Protein AF-A0A1A0Q0K8-F1 (afdb_monomer_lite)

pLDDT: mean 92.18, std 8.99, range [44.06, 98.38]

Secondary structure (DSSP, 8-state):
-PPEEE-HHHHHHHHHHHHHHHHHHTEETTEE--TTHHHHHHTS-TTSEEE--BPPEE-TT-SEEETTEEE-EEEEESS----TT-GGGSSSB-HHHHHIIIIIIIIISEESS-BTTBEEPPHHHHHHHHHHHHHTT--S-S-SGGGEE--SSS--EEGGGSEEEEES-SSEEE-TT----

Foldseek 3Di:
DAFKAFDLVVLVVVVVVLQVVCCVAQAPPLDGRHPCVVVVVVPFPPQKDKAAFLFKEAASRQFMDRHPRTDGAEAEAQDLQDDPVDCQSRHNQDNVNNNCVQPVQQQVQAFCPDDVRHHHHDPVSNVVQQVLLVVLVLHDDRDSVSQWHQGPDDHIDGSSNHHMYHYPDRMDMGHPPDSRD

Sequence (181 aa):
MPPICVDLEQTQRRIALLRQYERRYLLREGEFICEHYSACAASVPAYHDFREGTMSHVGHGFDLRLGDKPLRVVVVGQESGYDKNRSEFRRRVTVEARYRQIYELSGLKSRYSATPGYETRNRHMKGTTSALRLIFGKGLGPDYGGEWVSPANGEPFHIFDGFALVNRLLCYAGLPEGSNG

Structure (mmCIF, N/CA/C/O backbone):
data_AF-A0A1A0Q0K8-F1
#
_entry.id   AF-A0A1A0Q0K8-F1
#
loop_
_atom_site.group_PDB
_atom_site.id
_atom_site.type_symbol
_atom_site.label_atom_id
_atom_site.label_alt_id
_atom_site.label_comp_id
_atom_site.label_asym_id
_atom_site.label_entity_id
_atom_site.label_seq_id
_atom_site.pdbx_PDB_ins_code
_atom_site.Cartn_x
_atom_site.Cartn_y
_atom_site.Cartn_z
_atom_site.occupancy
_atom_site.B_iso_or_equiv
_atom_site.auth_seq_id
_atom_site.auth_comp_id
_atom_site.auth_asym_id
_atom_site.auth_atom_id
_atom_site.pdbx_PDB_model_num
ATOM 1 N N . MET A 1 1 ? -21.020 -0.246 15.641 1.00 79.38 1 MET A N 1
ATOM 2 C CA . MET A 1 1 ? -20.281 -1.041 14.635 1.00 79.38 1 MET A CA 1
ATOM 3 C C . MET A 1 1 ? -19.787 -2.312 15.317 1.00 79.38 1 MET A C 1
ATOM 5 O O . MET A 1 1 ? -19.436 -2.201 16.488 1.00 79.38 1 MET A O 1
ATOM 9 N N . PRO A 1 2 ? -19.818 -3.492 14.670 1.00 88.56 2 PRO A N 1
ATOM 10 C CA . PRO A 1 2 ? -19.255 -4.713 15.255 1.00 88.56 2 PRO A CA 1
ATOM 11 C C . PRO A 1 2 ? -17.770 -4.532 15.624 1.00 88.56 2 PRO A C 1
ATOM 13 O O . PRO A 1 2 ? -17.109 -3.686 15.015 1.00 88.56 2 PRO A O 1
ATOM 16 N N . PRO A 1 3 ? -17.234 -5.296 16.593 1.00 93.81 3 PRO A N 1
ATOM 17 C CA . PRO A 1 3 ? -15.824 -5.207 16.962 1.00 93.81 3 PRO A CA 1
ATOM 18 C C . PRO A 1 3 ? -14.925 -5.603 15.786 1.00 93.81 3 PRO A C 1
ATOM 20 O O . PRO A 1 3 ? -15.230 -6.551 15.056 1.00 93.81 3 PRO A O 1
ATOM 23 N N . ILE A 1 4 ? -13.819 -4.877 15.616 1.00 97.00 4 ILE A N 1
ATOM 24 C CA . ILE A 1 4 ? -12.759 -5.232 14.668 1.00 97.00 4 ILE A CA 1
ATOM 25 C C . ILE A 1 4 ? -11.742 -6.099 15.400 1.00 97.00 4 ILE A C 1
ATOM 27 O O . ILE A 1 4 ? -11.269 -5.699 16.459 1.00 97.00 4 ILE A O 1
ATOM 31 N N . CYS A 1 5 ? -11.371 -7.237 14.825 1.00 97.75 5 CYS A N 1
ATOM 32 C CA . CYS A 1 5 ? -10.248 -8.046 15.290 1.00 97.75 5 CYS A CA 1
ATOM 33 C C . CYS A 1 5 ? -9.157 -8.131 14.218 1.00 97.75 5 CYS A C 1
ATOM 35 O O . CYS A 1 5 ? -9.466 -8.068 13.027 1.00 97.75 5 CYS A O 1
ATOM 37 N N . VAL A 1 6 ? -7.906 -8.314 14.636 1.00 97.75 6 VAL A N 1
ATOM 38 C CA . VAL A 1 6 ? -6.742 -8.505 13.757 1.00 97.75 6 VAL A CA 1
ATOM 39 C C . VAL A 1 6 ? -6.262 -9.952 13.840 1.00 97.75 6 VAL A C 1
ATOM 41 O O . VAL A 1 6 ? -6.097 -10.490 14.936 1.00 97.75 6 VAL A O 1
ATOM 44 N N . ASP A 1 7 ? -6.021 -10.576 12.690 1.00 97.69 7 ASP A N 1
ATOM 45 C CA . ASP A 1 7 ? -5.381 -11.885 12.567 1.00 97.69 7 ASP A CA 1
ATOM 46 C C . ASP A 1 7 ? -3.929 -11.700 12.100 1.00 97.69 7 ASP A C 1
ATOM 48 O O . ASP A 1 7 ? -3.610 -11.625 10.905 1.00 97.69 7 ASP A O 1
ATOM 52 N N . LEU A 1 8 ? -3.035 -11.551 13.080 1.00 97.25 8 LEU A N 1
ATOM 53 C CA . LEU A 1 8 ? -1.620 -11.281 12.829 1.00 97.25 8 LEU A CA 1
ATOM 54 C C . LEU A 1 8 ? -0.907 -12.483 12.204 1.00 97.25 8 LEU A C 1
ATOM 56 O O . LEU A 1 8 ? -0.070 -12.296 11.323 1.00 97.25 8 LEU A O 1
ATOM 60 N N . GLU A 1 9 ? -1.251 -13.704 12.612 1.00 97.81 9 GLU A N 1
ATOM 61 C CA . GLU A 1 9 ? -0.640 -14.919 12.067 1.00 97.81 9 GLU A CA 1
ATOM 62 C C . GLU A 1 9 ? -0.989 -15.072 10.581 1.00 97.81 9 GLU A C 1
ATOM 64 O O . GLU A 1 9 ? -0.110 -15.272 9.732 1.00 97.81 9 GLU A O 1
ATOM 69 N N . GLN A 1 10 ? -2.265 -14.883 10.235 1.00 98.00 10 GLN A N 1
ATOM 70 C CA . GLN A 1 10 ? -2.711 -14.946 8.850 1.00 98.00 10 GLN A CA 1
ATOM 71 C C . GLN A 1 10 ? -2.106 -13.820 8.000 1.00 98.00 10 GLN A C 1
ATOM 73 O O . GLN A 1 10 ? -1.709 -14.077 6.853 1.00 98.00 10 GLN A O 1
ATOM 78 N N . THR A 1 11 ? -1.962 -12.616 8.568 1.00 98.00 11 THR A N 1
ATOM 79 C CA . THR A 1 11 ? -1.297 -11.486 7.899 1.00 98.00 11 THR A CA 1
ATOM 80 C C . THR A 1 11 ? 0.173 -11.799 7.612 1.00 98.00 11 THR A C 1
ATOM 82 O O . THR A 1 11 ? 0.626 -11.678 6.470 1.00 98.00 11 THR A O 1
ATOM 85 N N . GLN A 1 12 ? 0.919 -12.277 8.612 1.00 98.12 12 GLN A N 1
ATOM 86 C CA . GLN A 1 12 ? 2.330 -12.647 8.465 1.00 98.12 12 GLN A CA 1
ATOM 87 C C . GLN A 1 12 ? 2.522 -13.733 7.407 1.00 98.12 12 GLN A C 1
ATOM 89 O O . GLN A 1 12 ? 3.393 -13.611 6.540 1.00 98.12 12 GLN A O 1
ATOM 94 N N . ARG A 1 13 ? 1.667 -14.762 7.414 1.00 98.25 13 ARG A N 1
ATOM 95 C CA . ARG A 1 13 ? 1.688 -15.822 6.400 1.00 98.25 13 ARG A CA 1
ATOM 96 C C . ARG A 1 13 ? 1.477 -15.260 4.995 1.00 98.25 13 ARG A C 1
ATOM 98 O O . ARG A 1 13 ? 2.177 -15.655 4.064 1.00 98.25 13 ARG A O 1
ATOM 105 N N . ARG A 1 14 ? 0.530 -14.335 4.822 1.00 96.81 14 ARG A N 1
ATOM 106 C CA . ARG A 1 14 ? 0.242 -13.720 3.519 1.00 96.81 14 ARG A CA 1
ATOM 107 C C . ARG A 1 14 ? 1.409 -12.881 3.012 1.00 96.81 14 ARG A C 1
ATOM 109 O O . ARG A 1 14 ? 1.782 -13.011 1.848 1.00 96.81 14 ARG A O 1
ATOM 116 N N . ILE A 1 15 ? 2.004 -12.070 3.883 1.00 97.88 15 ILE A N 1
ATOM 117 C CA . ILE A 1 15 ? 3.183 -11.265 3.550 1.00 97.88 15 ILE A CA 1
ATOM 118 C C . ILE A 1 15 ? 4.360 -12.173 3.177 1.00 97.88 15 ILE A C 1
ATOM 120 O O . ILE A 1 15 ? 5.033 -11.925 2.179 1.00 97.88 15 ILE A O 1
ATOM 124 N N . ALA A 1 16 ? 4.579 -13.267 3.912 1.00 97.75 16 ALA A N 1
ATOM 125 C CA . ALA A 1 16 ? 5.629 -14.234 3.597 1.00 97.75 16 ALA A CA 1
ATOM 126 C C . ALA A 1 16 ? 5.441 -14.876 2.210 1.00 97.75 16 ALA A C 1
ATOM 128 O O . ALA A 1 16 ? 6.403 -14.975 1.445 1.00 97.75 16 ALA A O 1
ATOM 129 N N . LEU A 1 17 ? 4.207 -15.253 1.854 1.00 97.62 17 LEU A N 1
ATOM 130 C CA . LEU A 1 17 ? 3.886 -15.782 0.524 1.00 97.62 17 LEU A CA 1
ATOM 131 C C . LEU A 1 17 ? 4.108 -14.739 -0.580 1.00 97.62 17 LEU A C 1
ATOM 133 O O . LEU A 1 17 ? 4.675 -15.067 -1.622 1.00 97.62 17 LEU A O 1
ATOM 137 N N . LEU A 1 18 ? 3.725 -13.479 -0.348 1.00 96.19 18 LEU A N 1
ATOM 138 C CA . LEU A 1 18 ? 3.953 -12.396 -1.309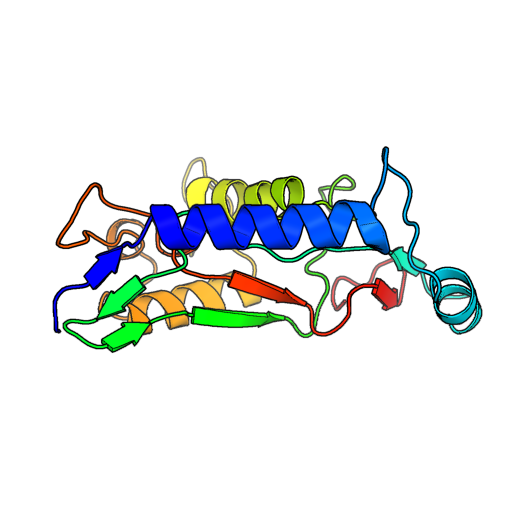 1.00 96.19 18 LEU A CA 1
ATOM 139 C C . LEU A 1 18 ? 5.452 -12.137 -1.528 1.00 96.19 18 LEU A C 1
ATOM 141 O O . LEU A 1 18 ? 5.892 -12.055 -2.671 1.00 96.19 18 LEU A O 1
ATOM 145 N N . ARG A 1 19 ? 6.252 -12.108 -0.456 1.00 96.00 19 ARG A N 1
ATOM 146 C CA . ARG A 1 19 ? 7.724 -12.004 -0.526 1.00 96.00 19 ARG A CA 1
ATOM 147 C C . ARG A 1 19 ? 8.360 -13.183 -1.254 1.00 96.00 19 ARG A C 1
ATOM 149 O O . ARG A 1 19 ? 9.375 -13.043 -1.932 1.00 96.00 19 ARG A O 1
ATOM 156 N N . GLN A 1 20 ? 7.814 -14.385 -1.082 1.00 96.69 20 GLN A N 1
ATOM 157 C CA . GLN A 1 20 ? 8.291 -15.558 -1.809 1.00 96.69 20 GLN A CA 1
ATOM 158 C C . GLN A 1 20 ? 8.006 -15.426 -3.308 1.00 96.69 20 GLN A C 1
ATOM 160 O O . GLN A 1 20 ? 8.887 -15.716 -4.116 1.00 96.69 20 GLN A O 1
ATOM 165 N N . TYR A 1 21 ? 6.807 -14.967 -3.671 1.00 96.19 21 TYR A N 1
ATOM 166 C CA . TYR A 1 21 ? 6.440 -14.698 -5.058 1.00 96.19 21 TYR A CA 1
ATOM 167 C C . TYR A 1 21 ? 7.338 -13.621 -5.679 1.00 96.19 21 TYR A C 1
ATOM 169 O O . TYR A 1 21 ? 7.929 -13.848 -6.734 1.00 96.19 21 TYR A O 1
ATOM 177 N N . GLU A 1 22 ? 7.511 -12.494 -4.987 1.00 95.69 22 GLU A N 1
ATOM 178 C CA . GLU A 1 22 ? 8.394 -11.403 -5.397 1.00 95.69 22 GLU A CA 1
ATOM 179 C C . GLU A 1 22 ? 9.814 -11.907 -5.677 1.00 95.69 22 GLU A C 1
ATOM 181 O O . GLU A 1 22 ? 10.315 -11.721 -6.783 1.00 95.69 22 GLU A O 1
ATOM 186 N N . ARG A 1 23 ? 10.431 -12.619 -4.724 1.00 95.81 23 ARG A N 1
ATOM 187 C CA . ARG A 1 23 ? 11.801 -13.144 -4.875 1.00 95.81 23 ARG A CA 1
ATOM 188 C C . ARG A 1 23 ? 11.961 -14.136 -6.014 1.00 95.81 23 ARG A C 1
ATOM 190 O O . ARG A 1 23 ? 13.045 -14.258 -6.582 1.00 95.81 23 ARG A O 1
ATOM 197 N N . ARG A 1 24 ? 10.908 -14.898 -6.305 1.00 96.75 24 ARG A N 1
ATOM 198 C CA . ARG A 1 24 ? 10.952 -15.945 -7.324 1.00 96.75 24 ARG A CA 1
ATOM 199 C C . ARG A 1 24 ? 10.755 -15.395 -8.733 1.00 96.75 24 ARG A C 1
ATOM 201 O O . ARG A 1 24 ? 11.367 -15.932 -9.650 1.00 96.75 24 ARG A O 1
ATOM 208 N N . TYR A 1 25 ? 9.916 -14.374 -8.896 1.00 96.81 25 TYR A N 1
ATOM 209 C CA . TYR A 1 25 ? 9.434 -13.969 -10.219 1.00 96.81 25 TYR A CA 1
ATOM 210 C C . TYR A 1 25 ? 9.650 -12.496 -10.558 1.00 96.81 25 TYR A C 1
ATOM 212 O O . TYR A 1 25 ? 9.589 -12.148 -11.733 1.00 96.81 25 TYR A O 1
ATOM 220 N N . LEU A 1 26 ? 9.871 -11.622 -9.573 1.00 95.75 26 LEU A N 1
ATOM 221 C CA . LEU A 1 26 ? 9.845 -10.175 -9.790 1.00 95.75 26 LEU A CA 1
ATOM 222 C C . LEU A 1 26 ? 11.152 -9.483 -9.419 1.00 95.75 26 LEU A C 1
ATOM 224 O O . LEU A 1 26 ? 11.736 -8.839 -10.281 1.00 95.75 26 LEU A O 1
ATOM 228 N N . LEU A 1 27 ? 11.612 -9.593 -8.173 1.00 94.44 27 LEU A N 1
ATOM 229 C CA . LEU A 1 27 ? 12.798 -8.897 -7.673 1.00 94.44 27 LEU A CA 1
ATOM 230 C C . LEU A 1 27 ? 13.714 -9.860 -6.927 1.00 94.44 27 LEU A C 1
ATOM 232 O O . LEU A 1 27 ? 13.344 -10.389 -5.881 1.00 94.44 27 LEU A O 1
ATOM 236 N N . ARG A 1 28 ? 14.935 -10.053 -7.426 1.00 93.25 28 ARG A N 1
ATOM 237 C CA . ARG A 1 28 ? 15.947 -10.895 -6.779 1.00 93.25 28 ARG A CA 1
ATOM 238 C C . ARG A 1 28 ? 17.271 -10.153 -6.750 1.00 93.25 28 ARG A C 1
ATOM 240 O O . ARG A 1 28 ? 17.735 -9.704 -7.787 1.00 93.25 28 ARG A O 1
ATOM 247 N N . GLU A 1 29 ? 17.845 -10.012 -5.556 1.00 89.62 29 GLU A N 1
ATOM 248 C CA . GLU A 1 29 ? 19.161 -9.375 -5.360 1.00 89.62 29 GLU A CA 1
ATOM 249 C C . GLU A 1 29 ? 19.248 -7.951 -5.952 1.00 89.62 29 GLU A C 1
ATOM 251 O O . GLU A 1 29 ? 20.289 -7.523 -6.432 1.00 89.62 29 GLU A O 1
ATOM 256 N N . GLY A 1 30 ? 18.140 -7.199 -5.912 1.00 87.50 30 GLY A N 1
ATOM 257 C CA . GLY A 1 30 ? 18.066 -5.833 -6.449 1.00 87.50 30 GLY A CA 1
ATOM 258 C C . GLY A 1 30 ? 17.793 -5.742 -7.956 1.00 87.50 30 GLY A C 1
ATOM 259 O O . GLY A 1 30 ? 17.628 -4.638 -8.479 1.00 87.50 30 GLY A O 1
ATOM 260 N N . GLU A 1 31 ? 17.677 -6.878 -8.644 1.00 93.88 31 GLU A N 1
ATOM 261 C CA . GLU A 1 31 ? 17.372 -6.946 -10.072 1.00 93.88 31 GLU A CA 1
ATOM 262 C C . GLU A 1 31 ? 15.913 -7.308 -10.335 1.00 93.88 31 GLU A C 1
ATOM 264 O O . GLU A 1 31 ? 15.323 -8.137 -9.639 1.00 93.88 31 GLU A O 1
ATOM 269 N N . PHE A 1 32 ? 15.334 -6.688 -11.367 1.00 96.31 32 PHE A N 1
ATOM 270 C CA . PHE A 1 32 ? 13.975 -6.979 -11.814 1.00 96.31 32 PHE A CA 1
ATOM 271 C C . PHE A 1 32 ? 13.987 -8.108 -12.846 1.00 96.31 32 PHE A C 1
ATOM 273 O O . PHE A 1 32 ? 14.429 -7.927 -13.976 1.00 96.31 32 PHE A O 1
ATOM 280 N N . ILE A 1 33 ? 13.501 -9.278 -12.438 1.00 97.19 33 ILE A N 1
ATOM 281 C CA . ILE A 1 33 ? 13.650 -10.557 -13.149 1.00 97.19 33 ILE A CA 1
ATOM 282 C C . ILE A 1 33 ? 12.354 -11.049 -13.810 1.00 97.19 33 ILE A C 1
ATOM 284 O O . ILE A 1 33 ? 12.246 -12.223 -14.158 1.00 97.19 33 ILE A O 1
ATOM 288 N N . CYS A 1 34 ? 11.359 -10.174 -13.969 1.00 97.38 34 CYS A N 1
ATOM 289 C CA . CYS A 1 34 ? 10.113 -10.521 -14.649 1.00 97.38 34 CYS A CA 1
ATOM 290 C C . CYS A 1 34 ? 10.395 -10.978 -16.088 1.00 97.38 34 CYS A C 1
ATOM 292 O O . CYS A 1 34 ? 10.999 -10.240 -16.867 1.00 97.38 34 CYS A O 1
ATOM 294 N N . GLU A 1 35 ? 9.899 -12.157 -16.468 1.00 97.38 35 GLU A N 1
ATOM 295 C CA . GLU A 1 35 ? 10.119 -12.744 -17.800 1.00 97.38 35 GLU A CA 1
ATOM 296 C C . GLU A 1 35 ? 9.577 -11.877 -18.950 1.00 97.38 35 GLU A C 1
ATOM 298 O O . GLU A 1 35 ? 10.069 -11.929 -20.074 1.00 97.38 35 GLU A O 1
ATOM 303 N N . HIS A 1 36 ? 8.595 -11.023 -18.658 1.00 96.06 36 HIS A N 1
ATOM 304 C CA . HIS A 1 36 ? 7.995 -10.106 -19.625 1.00 96.06 36 HIS A CA 1
ATOM 305 C C . HIS A 1 36 ? 8.645 -8.717 -19.640 1.00 96.06 36 HIS A C 1
ATOM 307 O O . HIS A 1 36 ? 8.187 -7.846 -20.380 1.00 96.06 36 HIS A O 1
ATOM 313 N N . TYR A 1 37 ? 9.702 -8.481 -18.850 1.00 95.94 37 TYR A N 1
ATOM 314 C CA . TYR A 1 37 ? 10.346 -7.168 -18.742 1.00 95.94 37 TYR A CA 1
ATOM 315 C C . TYR A 1 37 ? 10.739 -6.598 -20.107 1.00 95.94 37 TYR A C 1
ATOM 317 O O . TYR A 1 37 ? 10.353 -5.474 -20.424 1.00 95.94 37 TYR A O 1
ATOM 325 N N . SER A 1 38 ? 11.446 -7.375 -20.933 1.00 96.06 38 SER A N 1
ATOM 326 C CA . SER A 1 38 ? 11.935 -6.910 -22.236 1.00 96.06 38 SER A CA 1
ATOM 327 C C . SER A 1 38 ? 10.800 -6.535 -23.186 1.00 96.06 38 SER A C 1
ATOM 329 O O . SER A 1 38 ? 10.887 -5.513 -23.860 1.00 96.06 38 SER A O 1
ATOM 331 N N . ALA A 1 39 ? 9.717 -7.318 -23.207 1.00 96.56 39 ALA A N 1
ATOM 332 C CA . ALA A 1 39 ? 8.545 -7.024 -24.029 1.00 96.56 39 ALA A CA 1
ATOM 333 C C . ALA A 1 39 ? 7.838 -5.741 -23.561 1.00 96.56 39 ALA A C 1
ATOM 335 O O . ALA A 1 39 ? 7.518 -4.878 -24.376 1.00 96.56 39 ALA A O 1
ATOM 336 N N . CYS A 1 40 ? 7.657 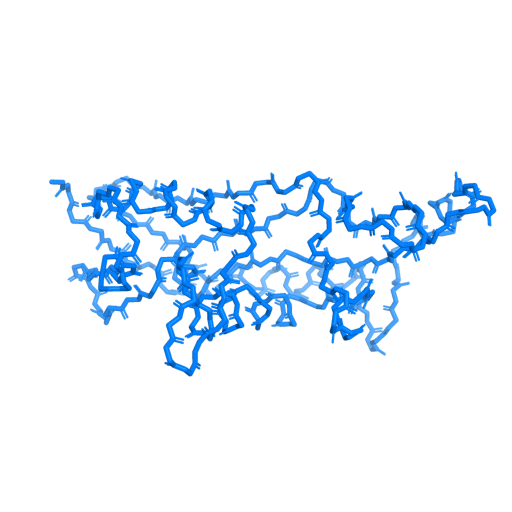-5.578 -22.246 1.00 95.25 40 CYS A N 1
ATOM 337 C CA . CYS A 1 40 ? 7.080 -4.365 -21.671 1.00 95.25 40 CYS A CA 1
ATOM 338 C C . CYS A 1 40 ? 7.939 -3.135 -21.974 1.00 95.25 40 CYS A C 1
ATOM 340 O O . CYS A 1 40 ? 7.408 -2.144 -22.464 1.00 95.25 40 CYS A O 1
ATOM 342 N N . ALA A 1 41 ? 9.251 -3.208 -21.741 1.00 94.62 41 ALA A N 1
ATOM 343 C CA . ALA A 1 41 ? 10.173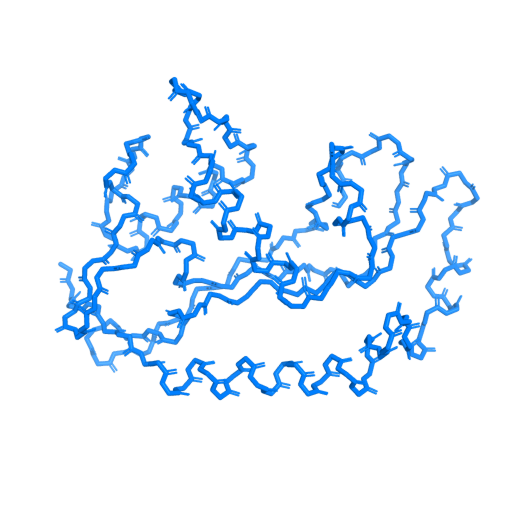 -2.103 -21.983 1.00 94.62 41 ALA A CA 1
ATOM 344 C C . ALA A 1 41 ? 10.212 -1.706 -23.469 1.00 94.62 41 ALA A C 1
ATOM 346 O O . ALA A 1 41 ? 10.159 -0.522 -23.783 1.00 94.62 41 ALA A O 1
ATOM 347 N N . ALA A 1 42 ? 10.223 -2.682 -24.384 1.00 95.88 42 ALA A N 1
ATOM 348 C CA . ALA A 1 42 ? 10.211 -2.425 -25.826 1.00 95.88 42 ALA A CA 1
ATOM 349 C C . ALA A 1 42 ? 8.894 -1.808 -26.331 1.00 95.88 42 ALA A C 1
ATOM 351 O O . ALA A 1 42 ? 8.884 -1.158 -27.372 1.00 95.88 42 ALA A O 1
ATOM 352 N N . SER A 1 43 ? 7.785 -1.994 -25.606 1.00 95.06 43 SER A N 1
ATOM 353 C CA . SER A 1 43 ? 6.492 -1.381 -25.947 1.00 95.06 43 SER A CA 1
ATOM 354 C C . SER A 1 43 ? 6.386 0.100 -25.560 1.00 95.06 43 SER A C 1
ATOM 356 O O . SER A 1 43 ? 5.419 0.766 -25.931 1.00 95.06 43 SER A O 1
ATOM 358 N N . VAL A 1 44 ? 7.360 0.624 -24.806 1.00 93.75 44 VAL A N 1
ATOM 359 C CA . VAL A 1 44 ? 7.347 2.004 -24.317 1.00 93.75 44 VAL A CA 1
ATOM 360 C C . VAL A 1 44 ? 7.842 2.959 -25.408 1.00 93.75 44 VAL A C 1
ATOM 362 O O . VAL A 1 44 ? 8.936 2.763 -25.938 1.00 93.75 44 VAL A O 1
ATOM 365 N N . PRO A 1 45 ? 7.086 4.024 -25.738 1.00 93.31 45 PRO A N 1
ATOM 366 C CA . PRO A 1 45 ? 7.554 5.052 -26.660 1.00 93.31 45 PRO A CA 1
ATOM 367 C C . PRO A 1 45 ? 8.849 5.713 -26.173 1.00 93.31 45 PRO A C 1
ATOM 369 O O . PRO A 1 45 ? 9.001 5.972 -24.984 1.00 93.31 45 PRO A O 1
ATOM 372 N N . ALA A 1 46 ? 9.745 6.081 -27.093 1.00 91.06 46 ALA A N 1
ATOM 373 C CA . ALA A 1 46 ? 11.068 6.632 -26.763 1.00 91.06 46 ALA A CA 1
ATOM 374 C C . ALA A 1 46 ? 11.049 7.925 -25.916 1.00 91.06 46 ALA A C 1
ATOM 376 O O . ALA A 1 46 ? 12.056 8.278 -25.311 1.00 91.06 46 ALA A O 1
ATOM 377 N N . TYR A 1 47 ? 9.921 8.639 -25.875 1.00 90.38 47 TYR A N 1
ATOM 378 C CA . TYR A 1 47 ? 9.730 9.862 -25.087 1.00 90.38 47 TYR A CA 1
ATOM 379 C C . TYR A 1 47 ? 9.096 9.613 -23.702 1.00 90.38 47 TYR A C 1
ATOM 381 O O . TYR A 1 47 ? 8.776 10.566 -22.990 1.00 90.38 47 TYR A O 1
ATOM 389 N N . HIS A 1 48 ? 8.877 8.352 -23.318 1.00 90.19 48 HIS A N 1
ATOM 390 C CA . HIS A 1 48 ? 8.397 7.953 -21.996 1.00 90.19 48 HIS A CA 1
ATOM 391 C C . HIS A 1 48 ? 9.519 7.326 -21.162 1.00 90.19 48 HIS A C 1
ATOM 393 O O . HIS A 1 48 ? 10.362 6.590 -21.668 1.00 90.19 48 HIS A O 1
ATOM 399 N N . ASP A 1 49 ? 9.457 7.550 -19.853 1.00 88.06 49 ASP A N 1
ATOM 400 C CA . ASP A 1 49 ? 10.215 6.789 -18.871 1.00 88.06 49 ASP A CA 1
ATOM 401 C C . ASP A 1 49 ? 9.494 5.480 -18.554 1.00 88.06 49 ASP A C 1
ATOM 403 O O . ASP A 1 49 ? 8.305 5.478 -18.220 1.00 88.06 49 ASP A O 1
ATOM 407 N N . PHE A 1 50 ? 10.241 4.377 -18.571 1.00 90.69 50 PHE A N 1
ATOM 408 C CA . PHE A 1 50 ? 9.791 3.100 -18.031 1.00 90.69 50 PHE A CA 1
ATOM 409 C C . PHE A 1 50 ? 10.253 2.945 -16.581 1.00 90.69 50 PHE A C 1
ATOM 411 O O . PHE A 1 50 ? 11.423 3.157 -16.256 1.00 90.69 50 PHE A O 1
ATOM 418 N N . ARG A 1 51 ? 9.320 2.592 -15.700 1.00 90.25 51 ARG A N 1
ATOM 419 C CA . ARG A 1 51 ? 9.539 2.397 -14.266 1.00 90.25 51 ARG A CA 1
ATOM 420 C C . ARG A 1 51 ? 9.101 0.988 -13.909 1.00 90.25 51 ARG A C 1
ATOM 422 O O . ARG A 1 51 ? 7.908 0.688 -13.871 1.00 90.25 51 ARG A O 1
ATOM 429 N N . GLU A 1 52 ? 10.065 0.107 -13.698 1.00 92.75 52 GLU A N 1
ATOM 430 C CA . GLU A 1 52 ? 9.809 -1.308 -13.484 1.00 92.75 52 GLU A CA 1
ATOM 431 C C . GLU A 1 52 ? 9.592 -1.666 -12.011 1.00 92.75 52 GLU A C 1
ATOM 433 O O . GLU A 1 52 ? 10.208 -1.089 -11.115 1.00 92.75 52 GLU A O 1
ATOM 438 N N . GLY A 1 53 ? 8.745 -2.667 -11.772 1.00 92.62 53 GLY A N 1
ATOM 439 C CA . GLY A 1 53 ? 8.685 -3.389 -10.505 1.00 92.62 53 GLY A CA 1
ATOM 440 C C . GLY A 1 53 ? 8.325 -2.534 -9.294 1.00 92.62 53 GLY A C 1
ATOM 441 O O . GLY A 1 53 ? 9.127 -2.422 -8.372 1.00 92.62 53 GLY A O 1
ATOM 442 N N . THR A 1 54 ? 7.119 -1.969 -9.253 1.00 91.50 54 THR A N 1
ATOM 443 C CA . THR A 1 54 ? 6.569 -1.379 -8.023 1.00 91.50 54 THR A CA 1
ATOM 444 C C . THR A 1 54 ? 5.654 -2.382 -7.325 1.00 91.50 54 THR A C 1
ATOM 446 O O . THR A 1 54 ? 4.508 -2.567 -7.740 1.00 91.50 54 THR A O 1
ATOM 449 N N . MET A 1 55 ? 6.154 -3.039 -6.272 1.00 92.94 55 MET A N 1
ATOM 450 C CA . MET A 1 55 ? 5.371 -4.014 -5.506 1.00 92.94 55 MET A CA 1
ATOM 451 C C . MET A 1 55 ? 4.222 -3.365 -4.723 1.00 92.94 55 MET A C 1
ATOM 453 O O . MET A 1 55 ? 4.095 -2.143 -4.623 1.00 92.94 55 MET A O 1
ATOM 457 N N . SER A 1 56 ? 3.358 -4.215 -4.169 1.00 93.31 56 SER A N 1
ATOM 458 C CA . SER A 1 56 ? 2.201 -3.801 -3.375 1.00 93.31 56 SER A CA 1
ATOM 459 C C . SER A 1 56 ? 2.580 -3.462 -1.933 1.00 93.31 56 SER A C 1
ATOM 461 O O . SER A 1 56 ? 3.491 -4.055 -1.362 1.00 93.31 56 SER A O 1
ATOM 463 N N . HIS A 1 57 ? 1.826 -2.545 -1.327 1.00 95.19 57 HIS A N 1
ATOM 464 C CA . HIS A 1 57 ? 1.774 -2.382 0.126 1.00 95.19 57 HIS A CA 1
ATOM 465 C C . HIS A 1 57 ? 0.813 -3.417 0.697 1.00 95.19 57 HIS A C 1
ATOM 467 O O . HIS A 1 57 ? -0.301 -3.558 0.188 1.00 95.19 57 HIS A O 1
ATOM 473 N N . VAL A 1 58 ? 1.209 -4.076 1.778 1.00 97.62 58 VAL A N 1
ATOM 474 C CA . VAL A 1 58 ? 0.317 -4.869 2.625 1.00 97.62 58 VAL A CA 1
ATOM 475 C C . VAL A 1 58 ? 0.632 -4.480 4.059 1.00 97.62 58 VAL A C 1
ATOM 477 O O . VAL A 1 58 ? 1.754 -4.689 4.515 1.00 97.62 58 VAL A O 1
ATOM 480 N N . GLY A 1 59 ? -0.336 -3.880 4.747 1.00 97.94 59 GLY A N 1
ATOM 481 C CA . GLY A 1 59 ? -0.174 -3.536 6.152 1.00 97.94 59 GLY A CA 1
ATOM 482 C C . GLY A 1 59 ? -0.021 -4.775 7.041 1.00 97.94 59 GLY A C 1
ATOM 483 O O . GLY A 1 59 ? -0.491 -5.867 6.712 1.00 97.94 59 GLY A O 1
ATOM 484 N N . HIS A 1 60 ? 0.651 -4.616 8.174 1.00 97.62 60 HIS A N 1
ATOM 485 C CA . HIS A 1 60 ? 0.914 -5.690 9.129 1.00 97.62 60 HIS A CA 1
ATOM 486 C C . HIS A 1 60 ? -0.328 -6.109 9.933 1.00 97.62 60 HIS A C 1
ATOM 488 O O . HIS A 1 60 ? -0.304 -7.162 10.569 1.00 97.62 60 HIS A O 1
ATOM 494 N N . GLY A 1 61 ? -1.426 -5.352 9.839 1.00 97.19 61 GLY A N 1
ATOM 495 C CA . GLY A 1 61 ? -2.758 -5.702 10.338 1.00 97.19 61 GLY A CA 1
ATOM 496 C C . GLY A 1 61 ? -3.784 -5.957 9.225 1.00 97.19 61 GLY A C 1
ATOM 497 O O . GLY A 1 61 ? -4.957 -5.643 9.400 1.00 97.19 61 GLY A O 1
ATOM 498 N N . PHE A 1 62 ? -3.366 -6.449 8.055 1.00 98.12 62 PHE A N 1
ATOM 499 C CA . PHE A 1 62 ? -4.219 -6.566 6.865 1.00 98.12 62 PHE A CA 1
ATOM 500 C C . PHE A 1 62 ? -5.376 -7.575 6.972 1.00 98.12 62 PHE A C 1
ATOM 502 O O . PHE A 1 62 ? -6.479 -7.294 6.492 1.00 98.12 62 PHE A O 1
ATOM 509 N N . ASP A 1 63 ? -5.140 -8.767 7.527 1.00 98.25 63 ASP A N 1
ATOM 510 C CA . ASP A 1 63 ? -6.192 -9.770 7.693 1.00 98.25 63 ASP A CA 1
ATOM 511 C C . ASP A 1 63 ? -7.020 -9.414 8.946 1.00 98.25 63 ASP A C 1
ATOM 513 O O . ASP A 1 63 ? -6.607 -9.642 10.083 1.00 98.25 63 ASP A O 1
ATOM 517 N N . LEU A 1 64 ? -8.195 -8.812 8.728 1.00 97.94 64 LEU A N 1
ATOM 518 C CA . LEU A 1 64 ? -9.100 -8.343 9.778 1.00 97.94 64 LEU A CA 1
ATOM 519 C C . LEU A 1 64 ? -10.374 -9.191 9.846 1.00 97.94 64 LEU A C 1
ATOM 521 O O . LEU A 1 64 ? -10.743 -9.912 8.914 1.00 97.94 64 LEU A O 1
ATOM 525 N N . ARG A 1 65 ? -11.114 -9.041 10.943 1.00 97.62 65 ARG A N 1
ATOM 526 C CA . ARG A 1 65 ? -12.494 -9.515 11.087 1.00 97.62 65 ARG A CA 1
ATOM 527 C C . ARG A 1 65 ? -13.386 -8.400 11.605 1.00 97.62 65 ARG A C 1
ATOM 529 O O . ARG A 1 65 ? -12.981 -7.658 12.490 1.00 97.62 65 ARG A O 1
ATOM 536 N N . LEU A 1 66 ? -14.606 -8.316 11.086 1.00 95.56 66 LEU A N 1
ATOM 537 C CA . LEU A 1 66 ? -15.670 -7.459 11.599 1.00 95.56 66 LEU A CA 1
ATOM 538 C C . LEU A 1 66 ? -16.751 -8.360 12.205 1.00 95.56 66 LEU A C 1
ATOM 540 O O . LEU A 1 66 ? -17.586 -8.912 11.487 1.00 95.56 66 LEU A O 1
ATOM 544 N N . GLY A 1 67 ? -16.688 -8.560 13.523 1.00 93.12 67 GLY A N 1
ATOM 545 C CA . GLY A 1 67 ? -17.420 -9.632 14.198 1.00 93.12 67 GLY A CA 1
ATOM 546 C C . GLY A 1 67 ? -16.965 -11.020 13.722 1.00 93.12 67 GLY A C 1
ATOM 547 O O . GLY A 1 67 ? -15.806 -11.417 13.875 1.00 93.12 67 GLY A O 1
ATOM 548 N N . ASP A 1 68 ? -17.881 -11.780 13.133 1.00 93.19 68 ASP A N 1
ATOM 549 C CA . ASP A 1 68 ? -17.635 -13.117 12.587 1.00 93.19 68 ASP A CA 1
ATOM 550 C C . ASP A 1 68 ? -17.142 -13.114 11.130 1.00 93.19 68 ASP A C 1
ATOM 552 O O . ASP A 1 68 ? -16.621 -14.124 10.657 1.00 93.19 68 ASP A O 1
ATOM 556 N N . LYS A 1 69 ? -17.241 -11.981 10.426 1.00 96.12 69 LYS A N 1
ATOM 557 C CA . LYS A 1 69 ? -16.928 -11.893 8.993 1.00 96.12 69 LYS A CA 1
ATOM 558 C C . LYS A 1 69 ? -15.478 -11.478 8.748 1.00 96.12 69 LYS A C 1
ATOM 560 O O . LYS A 1 69 ? -15.036 -10.490 9.336 1.00 96.12 69 LYS A O 1
ATOM 565 N N . PRO A 1 70 ? -14.741 -12.146 7.843 1.00 97.31 70 PRO A N 1
ATOM 566 C CA . PRO A 1 70 ? -13.430 -11.670 7.422 1.00 97.31 70 PRO A CA 1
ATOM 567 C C . PRO A 1 70 ? -13.560 -10.347 6.658 1.00 97.31 70 PRO A C 1
ATOM 569 O O . PRO A 1 70 ? -14.419 -10.198 5.787 1.00 97.31 70 PRO A O 1
ATOM 572 N N . LEU A 1 71 ? -12.670 -9.404 6.953 1.00 97.56 71 LEU A N 1
ATOM 573 C CA . LEU A 1 71 ? -12.558 -8.109 6.296 1.00 97.56 71 LEU A CA 1
ATOM 574 C C . LEU A 1 71 ? -11.128 -7.938 5.786 1.00 97.56 71 LEU A C 1
ATOM 576 O O . LEU A 1 71 ? -10.167 -8.075 6.532 1.00 97.56 71 LEU A O 1
ATOM 580 N N . ARG A 1 72 ? -10.990 -7.619 4.502 1.00 97.88 72 ARG A N 1
ATOM 581 C CA . ARG A 1 72 ? -9.716 -7.253 3.878 1.00 97.88 72 ARG A CA 1
ATOM 582 C C . ARG A 1 72 ? -9.982 -6.083 2.956 1.00 97.88 72 ARG A C 1
ATOM 584 O O . ARG A 1 72 ? -10.828 -6.189 2.068 1.00 97.88 72 ARG A O 1
ATOM 591 N N . VAL A 1 73 ? -9.285 -4.976 3.177 1.00 98.19 73 VAL A N 1
ATOM 592 C CA . VAL A 1 73 ? -9.458 -3.769 2.368 1.00 98.19 73 VAL A CA 1
ATOM 593 C C . VAL A 1 73 ? -8.323 -3.684 1.365 1.00 98.19 73 VAL A C 1
ATOM 595 O O . VAL A 1 73 ? -7.159 -3.570 1.743 1.00 98.19 73 VAL A O 1
ATOM 598 N N . VAL A 1 74 ? -8.667 -3.735 0.082 1.00 97.44 74 VAL A N 1
ATOM 599 C CA . VAL A 1 74 ? -7.710 -3.575 -1.012 1.00 97.44 74 VAL A CA 1
ATOM 600 C C . VAL A 1 74 ? -8.059 -2.307 -1.768 1.00 97.44 74 VAL A C 1
ATOM 602 O O . VAL A 1 74 ? -9.156 -2.173 -2.307 1.00 97.44 74 VAL A O 1
ATOM 605 N N . VAL A 1 75 ? -7.110 -1.382 -1.814 1.00 95.50 75 VAL A N 1
ATOM 606 C CA . VAL A 1 75 ? -7.168 -0.210 -2.679 1.00 95.50 75 VAL A CA 1
ATOM 607 C C . VAL A 1 75 ? -6.357 -0.531 -3.925 1.00 95.50 75 VAL A C 1
ATOM 609 O O . VAL A 1 75 ? -5.196 -0.926 -3.831 1.00 95.50 75 VAL A O 1
ATOM 612 N N . VAL A 1 76 ? -6.976 -0.377 -5.093 1.00 92.44 76 VAL A N 1
ATOM 613 C CA . VAL A 1 76 ? -6.310 -0.582 -6.381 1.00 92.44 76 VAL A CA 1
ATOM 614 C C . VAL A 1 76 ? -5.947 0.783 -6.947 1.00 92.44 76 VAL A C 1
ATOM 616 O O . VAL A 1 76 ? -6.809 1.514 -7.433 1.00 92.44 76 VAL A O 1
ATOM 619 N N . GLY A 1 77 ? -4.670 1.140 -6.859 1.00 84.94 77 GLY A N 1
ATOM 620 C CA . GLY A 1 77 ? -4.136 2.323 -7.516 1.00 84.94 77 GLY A CA 1
ATOM 621 C C . GLY A 1 77 ? -4.099 2.098 -9.022 1.00 84.94 77 GLY A C 1
ATOM 622 O O . GLY A 1 77 ? -3.552 1.103 -9.492 1.00 84.94 77 GLY A O 1
ATOM 623 N N . GLN A 1 78 ? -4.658 3.024 -9.796 1.00 76.00 78 GLN A N 1
ATOM 624 C CA . GLN A 1 78 ? -4.408 3.061 -11.241 1.00 76.00 78 GLN A CA 1
ATOM 625 C C . GLN A 1 78 ? -2.934 3.373 -11.538 1.00 76.00 78 GLN A C 1
ATOM 627 O O . GLN A 1 78 ? -2.434 3.023 -12.603 1.00 76.00 78 GLN A O 1
ATOM 632 N N . GLU A 1 79 ? -2.272 3.991 -10.563 1.00 70.38 79 GLU A N 1
ATOM 633 C CA . GLU A 1 79 ? -0.987 4.638 -10.682 1.00 70.38 79 GLU A CA 1
ATOM 634 C C . GLU A 1 79 ? 0.072 4.012 -9.746 1.00 70.38 79 GLU A C 1
ATOM 636 O O . GLU A 1 79 ? -0.242 3.590 -8.631 1.00 70.38 79 GLU A O 1
ATOM 641 N N . SER A 1 80 ? 1.331 3.966 -10.188 1.00 66.81 80 SER A N 1
ATOM 642 C CA . SER A 1 80 ? 2.539 3.570 -9.450 1.00 66.81 80 SER A CA 1
ATOM 643 C C . SER A 1 80 ? 2.739 4.344 -8.143 1.00 66.81 80 SER A C 1
ATOM 645 O O . SER A 1 80 ? 3.353 3.824 -7.206 1.00 66.81 80 SER A O 1
ATOM 647 N N . GLY A 1 81 ? 2.197 5.562 -8.022 1.00 65.62 81 GLY A N 1
ATOM 648 C CA . GLY A 1 81 ? 2.316 6.373 -6.805 1.00 65.62 81 GLY A CA 1
ATOM 649 C C . GLY A 1 81 ? 3.746 6.865 -6.571 1.00 65.62 81 GLY A C 1
ATOM 650 O O . GLY A 1 81 ? 4.245 6.830 -5.444 1.00 65.62 81 GLY A O 1
ATOM 651 N N . TYR A 1 82 ? 4.422 7.261 -7.651 1.00 70.62 82 TYR A N 1
ATOM 652 C CA . TYR A 1 82 ? 5.776 7.803 -7.622 1.00 70.62 82 TYR A CA 1
ATOM 653 C C . TYR A 1 82 ? 5.847 9.113 -6.822 1.00 70.62 82 TYR A C 1
ATOM 655 O O . TYR A 1 82 ? 5.135 10.077 -7.110 1.00 70.62 82 TYR A O 1
ATOM 663 N N . ASP A 1 83 ? 6.752 9.160 -5.845 1.00 71.44 83 ASP A N 1
ATOM 664 C CA . ASP A 1 83 ? 7.119 10.394 -5.155 1.00 71.44 83 ASP A CA 1
ATOM 665 C C . ASP A 1 83 ? 8.311 11.043 -5.874 1.00 71.44 83 ASP A C 1
ATOM 667 O O . ASP A 1 83 ? 9.429 10.526 -5.865 1.00 71.44 83 ASP A O 1
ATOM 671 N N . LYS A 1 84 ? 8.066 12.201 -6.500 1.00 72.06 84 LYS A N 1
ATOM 672 C CA . LYS A 1 84 ? 9.076 12.966 -7.251 1.00 72.06 84 LYS A CA 1
ATOM 673 C C . LYS A 1 84 ? 10.280 13.370 -6.401 1.00 72.06 84 LYS A C 1
ATOM 675 O O . LYS A 1 84 ? 11.367 13.536 -6.943 1.00 72.06 84 LYS A O 1
ATOM 680 N N . ASN A 1 85 ? 10.100 13.483 -5.088 1.00 75.12 85 ASN A N 1
ATOM 681 C CA . ASN A 1 85 ? 11.150 13.897 -4.164 1.00 75.12 85 ASN A CA 1
ATOM 682 C C . ASN A 1 85 ? 11.949 12.710 -3.605 1.00 75.12 85 ASN A C 1
ATOM 684 O O . ASN A 1 85 ? 12.895 12.916 -2.849 1.00 75.12 85 ASN A O 1
ATOM 688 N N . ARG A 1 86 ? 11.567 11.472 -3.948 1.00 80.94 86 ARG A N 1
ATOM 689 C CA . ARG A 1 86 ? 12.120 10.240 -3.370 1.00 80.94 86 ARG A CA 1
ATOM 690 C C . ARG A 1 86 ? 12.412 9.215 -4.456 1.00 80.94 86 ARG A C 1
ATOM 692 O O . ARG A 1 86 ? 11.587 8.365 -4.805 1.00 80.94 86 ARG A O 1
ATOM 699 N N . SER A 1 87 ? 13.608 9.321 -5.027 1.00 82.50 87 SER A N 1
ATOM 700 C CA . SER A 1 87 ? 14.055 8.471 -6.133 1.00 82.50 87 SER A CA 1
ATOM 701 C C . SER A 1 87 ? 14.136 6.986 -5.762 1.00 82.50 87 SER A C 1
ATOM 703 O O . SER A 1 87 ? 14.056 6.140 -6.654 1.00 82.50 87 SER A O 1
ATOM 705 N N . GLU A 1 88 ? 14.209 6.648 -4.472 1.00 85.94 88 GLU A N 1
ATOM 706 C CA . GLU A 1 88 ? 14.229 5.270 -3.980 1.00 85.94 88 GLU A CA 1
ATOM 707 C C . GLU A 1 88 ? 12.918 4.506 -4.224 1.00 85.94 88 GLU A C 1
ATOM 709 O O . GLU A 1 88 ? 12.925 3.278 -4.235 1.00 85.94 88 GLU A O 1
ATOM 714 N N . PHE A 1 89 ? 11.802 5.203 -4.466 1.00 87.12 89 PHE A N 1
ATOM 715 C CA . PHE A 1 89 ? 10.511 4.583 -4.800 1.00 87.12 89 PHE A CA 1
ATOM 716 C C . PHE A 1 89 ? 10.195 4.623 -6.298 1.00 87.12 89 PHE A C 1
ATOM 718 O O . PHE A 1 89 ? 9.052 4.426 -6.707 1.00 87.12 89 PHE A O 1
ATOM 725 N N . ARG A 1 90 ? 11.196 4.916 -7.134 1.00 85.19 90 ARG A N 1
ATOM 726 C CA . ARG A 1 90 ? 10.993 5.110 -8.572 1.00 85.19 90 ARG A CA 1
ATOM 727 C C . ARG A 1 90 ? 10.924 3.807 -9.365 1.00 85.19 90 ARG A C 1
ATOM 729 O O . ARG A 1 90 ? 10.235 3.766 -10.376 1.00 85.19 90 ARG A O 1
ATOM 736 N N . ARG A 1 91 ? 11.671 2.783 -8.955 1.00 90.25 91 ARG A N 1
ATOM 737 C CA . ARG A 1 91 ? 11.806 1.492 -9.649 1.00 90.25 91 ARG A CA 1
ATOM 738 C C . ARG A 1 91 ? 12.273 0.426 -8.671 1.00 90.25 91 ARG A C 1
ATOM 740 O O . ARG A 1 91 ? 12.925 0.764 -7.685 1.00 90.25 91 ARG A O 1
ATOM 747 N N . ARG A 1 92 ? 11.982 -0.839 -8.976 1.00 93.69 92 ARG A N 1
ATOM 748 C CA . ARG A 1 92 ? 12.438 -2.012 -8.212 1.00 93.69 92 ARG A CA 1
ATOM 749 C C . ARG A 1 92 ? 12.087 -1.902 -6.725 1.00 93.69 92 ARG A C 1
ATOM 751 O O . ARG A 1 92 ? 12.883 -2.212 -5.843 1.00 93.69 92 ARG A O 1
ATOM 758 N N . VAL A 1 93 ? 10.889 -1.393 -6.461 1.00 93.06 93 VAL A N 1
ATOM 759 C CA . VAL A 1 93 ? 10.388 -1.117 -5.118 1.00 93.06 93 VAL A CA 1
ATOM 760 C C . VAL A 1 93 ? 9.879 -2.415 -4.527 1.00 93.06 93 VAL A C 1
ATOM 762 O O . VAL A 1 93 ? 8.894 -2.955 -5.030 1.00 93.06 93 VAL A O 1
ATOM 765 N N . THR A 1 94 ? 10.524 -2.884 -3.461 1.00 94.38 94 THR A N 1
ATOM 766 C CA . THR A 1 94 ? 10.126 -4.121 -2.786 1.00 94.38 94 THR A CA 1
ATOM 767 C C . THR A 1 94 ? 8.841 -3.966 -1.978 1.00 94.38 94 THR A C 1
ATOM 769 O O . THR A 1 94 ? 8.382 -2.844 -1.733 1.00 94.38 94 THR A O 1
ATOM 772 N N . VAL A 1 95 ? 8.272 -5.080 -1.506 1.00 94.44 95 VAL A N 1
ATOM 773 C CA . VAL A 1 95 ? 7.132 -5.059 -0.568 1.00 94.44 95 VAL A CA 1
ATOM 774 C C . VAL A 1 95 ? 7.456 -4.235 0.689 1.00 94.44 95 VAL A C 1
ATOM 776 O O . VAL A 1 95 ? 6.644 -3.417 1.117 1.00 94.44 95 VAL A O 1
ATOM 779 N N . GLU A 1 96 ? 8.661 -4.367 1.251 1.00 94.56 96 GLU A N 1
ATOM 780 C CA . GLU A 1 96 ? 9.112 -3.612 2.437 1.00 94.56 96 GLU A CA 1
ATOM 781 C C . GLU A 1 96 ? 9.272 -2.128 2.130 1.00 94.56 96 GLU A C 1
ATOM 783 O O . GLU A 1 96 ? 8.843 -1.273 2.907 1.00 94.56 96 GLU A O 1
ATOM 788 N N . ALA A 1 97 ? 9.892 -1.805 0.992 1.00 93.88 97 ALA A N 1
ATOM 789 C CA . ALA A 1 97 ? 10.062 -0.421 0.581 1.00 93.88 97 ALA A CA 1
ATOM 790 C C . AL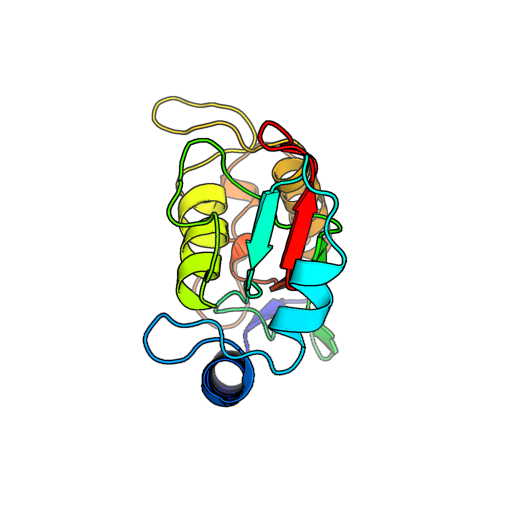A A 1 97 ? 8.694 0.241 0.366 1.00 93.88 97 ALA A C 1
ATOM 792 O O . ALA A 1 97 ? 8.481 1.374 0.806 1.00 93.88 97 ALA A O 1
ATOM 793 N N . ARG A 1 98 ? 7.740 -0.481 -0.232 1.00 93.88 98 ARG A N 1
ATOM 794 C CA . ARG A 1 98 ? 6.374 0.008 -0.416 1.00 93.88 98 ARG A CA 1
ATOM 795 C C . ARG A 1 98 ? 5.635 0.162 0.914 1.00 93.88 98 ARG A C 1
ATOM 797 O O . ARG A 1 98 ? 4.955 1.172 1.091 1.00 93.88 98 ARG A O 1
ATOM 804 N N . TYR A 1 99 ? 5.824 -0.758 1.861 1.00 96.38 99 TYR A N 1
ATOM 805 C CA . TYR A 1 99 ? 5.308 -0.610 3.224 1.00 96.38 99 TYR A CA 1
ATOM 806 C C . TYR A 1 99 ? 5.812 0.679 3.874 1.00 96.38 99 TYR A C 1
ATOM 808 O O . TYR A 1 99 ? 5.013 1.505 4.313 1.00 96.38 99 TYR A O 1
ATOM 816 N N . ARG A 1 100 ? 7.128 0.922 3.843 1.00 95.38 100 ARG A N 1
ATOM 817 C CA . ARG A 1 100 ? 7.725 2.164 4.357 1.00 95.38 100 ARG A CA 1
ATOM 818 C C . ARG A 1 100 ? 7.120 3.403 3.690 1.00 95.38 100 ARG A C 1
ATOM 820 O O . ARG A 1 100 ? 6.793 4.375 4.366 1.00 95.38 100 ARG A O 1
ATOM 827 N N . GLN A 1 101 ? 6.943 3.376 2.370 1.00 93.50 101 GLN A N 1
ATOM 828 C CA . GLN A 1 101 ? 6.374 4.498 1.620 1.00 93.50 101 GLN A CA 1
ATOM 829 C C . GLN A 1 101 ? 4.935 4.830 2.050 1.00 93.50 101 GLN A C 1
ATOM 831 O O . GLN A 1 101 ? 4.579 5.999 2.235 1.00 93.50 101 GLN A O 1
ATOM 836 N N . ILE A 1 102 ? 4.091 3.810 2.194 1.00 94.75 102 ILE A N 1
ATOM 837 C CA . ILE A 1 102 ? 2.669 4.007 2.473 1.00 94.75 102 ILE A CA 1
ATOM 838 C C . ILE A 1 102 ? 2.424 4.188 3.967 1.00 94.75 102 ILE A C 1
ATOM 840 O O . ILE A 1 102 ? 1.834 5.188 4.368 1.00 94.75 102 ILE A O 1
ATOM 844 N N . TYR A 1 103 ? 2.892 3.265 4.798 1.00 97.19 103 TYR A N 1
ATOM 845 C CA . TYR A 1 103 ? 2.642 3.302 6.231 1.00 97.19 103 TYR A CA 1
ATOM 846 C C . TYR A 1 103 ? 3.463 4.391 6.928 1.00 97.19 103 TYR A C 1
ATOM 848 O O . TYR A 1 103 ? 2.896 5.315 7.512 1.00 97.19 103 TYR A O 1
ATOM 856 N N . GLU A 1 104 ? 4.793 4.329 6.843 1.00 95.12 104 GLU A N 1
ATOM 857 C CA . GLU A 1 104 ? 5.648 5.223 7.631 1.00 95.12 104 GLU A CA 1
ATOM 858 C C . GLU A 1 104 ? 5.640 6.650 7.087 1.00 95.12 104 GLU A C 1
ATOM 860 O O . GLU A 1 104 ? 5.456 7.600 7.848 1.00 95.12 104 GLU A O 1
ATOM 865 N N . LEU A 1 105 ? 5.835 6.821 5.776 1.00 93.44 105 LEU A N 1
ATOM 866 C CA . LEU A 1 105 ? 5.917 8.156 5.185 1.00 93.44 105 LEU A CA 1
ATOM 867 C C . LEU A 1 105 ? 4.524 8.773 5.042 1.00 93.44 105 LEU A C 1
ATOM 869 O O . LEU A 1 105 ? 4.240 9.785 5.675 1.00 93.44 105 LEU A O 1
ATOM 873 N N . SER A 1 106 ? 3.634 8.140 4.274 1.00 93.19 106 SER A N 1
ATOM 874 C CA . SER A 1 106 ? 2.316 8.726 3.987 1.00 93.19 106 SER A CA 1
ATOM 875 C C . SER A 1 106 ? 1.352 8.656 5.177 1.00 93.19 106 SER A C 1
ATOM 877 O O . SER A 1 106 ? 0.481 9.517 5.311 1.00 93.19 106 SER A O 1
ATOM 879 N N . GLY A 1 107 ? 1.467 7.634 6.027 1.00 94.50 107 GLY A N 1
ATOM 880 C CA . GLY A 1 107 ? 0.628 7.457 7.212 1.00 94.50 107 GLY A CA 1
ATOM 881 C C . GLY A 1 107 ? 1.141 8.258 8.398 1.00 94.50 107 GLY A C 1
ATOM 882 O O . GLY A 1 107 ? 0.496 9.222 8.805 1.00 94.50 107 GLY A O 1
ATOM 883 N N . LEU A 1 108 ? 2.310 7.881 8.922 1.00 95.62 108 LEU A N 1
ATOM 884 C CA . LEU A 1 108 ? 2.818 8.406 10.193 1.00 95.62 108 LEU A CA 1
ATOM 885 C C . LEU A 1 108 ? 3.499 9.779 10.074 1.00 95.62 108 LEU A C 1
ATOM 887 O O . LEU A 1 108 ? 3.353 10.602 10.982 1.00 95.62 108 LEU A O 1
ATOM 891 N N . LYS A 1 109 ? 4.220 10.055 8.976 1.00 94.56 109 LYS A N 1
ATOM 892 C CA . LYS A 1 109 ? 4.961 11.321 8.764 1.00 94.56 109 LYS A CA 1
ATOM 893 C C . LYS A 1 109 ? 4.213 12.372 7.940 1.00 94.56 109 LYS A C 1
ATOM 895 O O . LYS A 1 109 ? 4.684 13.503 7.824 1.00 94.56 109 LYS A O 1
ATOM 900 N N . SER A 1 110 ? 3.027 12.047 7.437 1.00 94.25 110 SER A N 1
ATOM 901 C CA . SER A 1 110 ? 2.137 13.010 6.789 1.00 94.25 110 SER A CA 1
ATOM 902 C C . SER A 1 110 ? 0.789 13.082 7.497 1.00 94.25 110 SER A C 1
ATOM 904 O O . SER A 1 110 ? 0.396 12.199 8.261 1.00 94.25 110 SER A O 1
ATOM 906 N N . ARG A 1 111 ? 0.063 14.167 7.258 1.00 96.06 1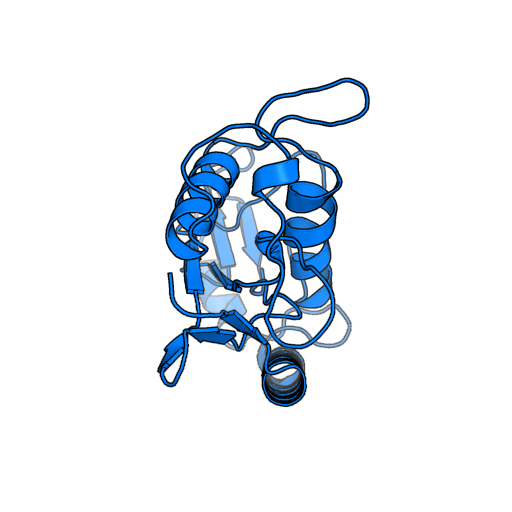11 ARG A N 1
ATOM 907 C CA . ARG A 1 111 ? -1.260 14.431 7.825 1.00 96.06 111 ARG A CA 1
ATOM 908 C C . ARG A 1 111 ? -2.258 14.733 6.725 1.00 96.06 111 ARG A C 1
ATOM 910 O O . ARG A 1 111 ? -1.879 15.056 5.597 1.00 96.06 111 ARG A O 1
ATOM 917 N N . TYR A 1 112 ? -3.546 14.643 7.054 1.00 95.19 112 TYR A N 1
ATOM 918 C CA . TYR A 1 112 ? -4.602 15.015 6.117 1.00 95.19 112 TYR A CA 1
ATOM 919 C C . TYR A 1 112 ? -4.388 16.439 5.584 1.00 95.19 112 TYR A C 1
ATOM 921 O O . TYR A 1 112 ? -4.434 16.652 4.383 1.00 95.19 112 TYR A O 1
ATOM 929 N N . SER A 1 113 ? -4.044 17.391 6.448 1.00 93.62 113 SER A N 1
ATOM 930 C CA . SER A 1 113 ? -3.554 18.722 6.070 1.00 93.62 113 SER A CA 1
ATOM 931 C C . SER A 1 113 ? -2.207 18.972 6.738 1.00 93.62 113 SER A C 1
ATOM 933 O O . SER A 1 113 ? -1.936 18.373 7.773 1.00 93.62 113 SER A O 1
ATOM 935 N N . ALA A 1 114 ? -1.367 19.841 6.169 1.00 92.69 114 ALA A N 1
ATOM 936 C CA . ALA A 1 114 ? -0.085 20.180 6.785 1.00 92.69 114 ALA A CA 1
ATOM 937 C C . ALA A 1 114 ? -0.294 20.732 8.206 1.00 92.69 114 ALA A C 1
ATOM 939 O O . ALA A 1 114 ? -1.173 21.564 8.434 1.00 92.69 114 ALA A O 1
ATOM 940 N N . THR A 1 115 ? 0.534 20.277 9.142 1.00 91.50 115 THR A N 1
ATOM 941 C CA . THR A 1 115 ? 0.588 20.752 10.534 1.00 91.50 115 THR A CA 1
ATOM 942 C C . THR A 1 115 ? 2.054 20.918 10.934 1.00 91.50 115 THR A C 1
ATOM 944 O O . THR A 1 115 ? 2.909 20.317 10.282 1.00 91.50 115 THR A O 1
ATOM 947 N N . PRO A 1 116 ? 2.396 21.672 11.995 1.00 93.44 116 PRO A N 1
ATOM 948 C CA . PRO A 1 116 ? 3.789 21.817 12.422 1.00 93.44 116 PRO A CA 1
ATOM 949 C C . PRO A 1 116 ? 4.500 20.459 12.556 1.00 93.44 116 PRO A C 1
ATOM 951 O O . PRO A 1 116 ? 4.025 19.575 13.266 1.00 93.44 116 PRO A O 1
ATOM 954 N N . GLY A 1 117 ? 5.606 20.283 11.826 1.00 92.44 117 GLY A N 1
ATOM 955 C CA . GLY A 1 117 ? 6.395 19.045 11.804 1.00 92.44 117 GLY A CA 1
ATOM 956 C C . GLY A 1 117 ? 5.889 17.924 10.883 1.00 92.44 117 GLY A C 1
ATOM 957 O O . GLY A 1 117 ? 6.533 16.880 10.831 1.00 92.44 117 GLY A O 1
ATOM 958 N N . TYR A 1 118 ? 4.786 18.115 10.148 1.00 94.06 118 TYR A N 1
ATOM 959 C CA . TYR A 1 118 ? 4.213 17.088 9.268 1.00 94.06 118 TYR A CA 1
ATOM 960 C C . TYR A 1 118 ? 3.777 17.635 7.907 1.00 94.06 118 TYR A C 1
ATOM 962 O O . TYR A 1 118 ? 3.092 18.656 7.802 1.00 94.06 118 TYR A O 1
ATOM 970 N N . GLU A 1 119 ? 4.110 16.892 6.853 1.00 92.00 119 GLU A N 1
ATOM 971 C CA . GLU A 1 119 ? 3.722 17.215 5.480 1.00 92.00 119 GLU A CA 1
ATOM 972 C C . GLU A 1 119 ? 2.239 16.907 5.208 1.00 92.00 119 GLU A C 1
ATOM 974 O O . GLU A 1 119 ? 1.607 16.086 5.876 1.00 92.00 119 GLU A O 1
ATOM 979 N N . THR A 1 120 ? 1.672 17.554 4.188 1.00 94.25 120 THR A N 1
ATOM 980 C CA . THR A 1 120 ? 0.309 17.267 3.714 1.00 94.25 120 THR A CA 1
ATOM 981 C C . THR A 1 120 ? 0.296 16.019 2.837 1.00 94.25 120 THR A C 1
ATOM 983 O O . THR A 1 120 ? 1.148 15.849 1.965 1.00 94.25 120 THR A O 1
ATOM 986 N N . ARG A 1 121 ? -0.707 15.156 3.008 1.00 93.12 121 ARG A N 1
ATOM 987 C CA . ARG A 1 121 ? -0.943 14.038 2.089 1.00 93.12 121 ARG A CA 1
ATOM 988 C C . ARG A 1 121 ? -1.344 14.546 0.705 1.00 93.12 121 ARG A C 1
ATOM 990 O O . ARG A 1 121 ? -2.084 15.530 0.558 1.00 93.12 121 ARG A O 1
ATOM 997 N N . ASN A 1 122 ? -0.911 13.818 -0.322 1.00 89.12 122 ASN A N 1
ATOM 998 C CA . ASN A 1 122 ? -1.386 14.036 -1.685 1.00 89.12 122 ASN A CA 1
ATOM 999 C C . ASN A 1 122 ? -2.899 13.727 -1.805 1.00 89.12 122 ASN A C 1
ATOM 1001 O O . ASN A 1 122 ? -3.512 13.138 -0.910 1.00 89.12 122 ASN A O 1
ATOM 1005 N N . ARG A 1 123 ? -3.521 14.141 -2.918 1.00 90.69 123 ARG A N 1
ATOM 1006 C CA . ARG A 1 123 ? -4.976 14.000 -3.133 1.00 90.69 123 ARG A CA 1
ATOM 1007 C C . ARG A 1 123 ? -5.458 12.546 -3.070 1.00 90.69 123 ARG A C 1
ATOM 1009 O O . ARG A 1 123 ? -6.503 12.290 -2.478 1.00 90.69 123 ARG A O 1
ATOM 1016 N N . HIS A 1 124 ? -4.690 11.607 -3.616 1.00 89.31 124 HIS A N 1
ATOM 1017 C CA . HIS A 1 124 ? -5.041 10.186 -3.600 1.00 89.31 124 HIS A CA 1
ATOM 1018 C C . HIS A 1 124 ? -5.012 9.623 -2.179 1.00 89.31 124 HIS A C 1
ATOM 1020 O O . HIS A 1 124 ? -5.976 9.001 -1.745 1.00 89.31 124 HIS A O 1
ATOM 1026 N N . MET A 1 125 ? -3.960 9.922 -1.415 1.00 93.00 125 MET A N 1
ATOM 1027 C CA . MET A 1 125 ? -3.834 9.457 -0.036 1.00 93.00 125 MET A CA 1
ATOM 1028 C C . MET A 1 125 ? -4.878 10.088 0.888 1.00 93.00 125 MET A C 1
ATOM 1030 O O . MET A 1 125 ? -5.345 9.407 1.792 1.00 93.00 125 MET A O 1
ATOM 1034 N N . LYS A 1 126 ? -5.318 11.330 0.637 1.00 95.44 126 LYS A N 1
ATOM 1035 C CA . LYS A 1 126 ? -6.479 11.929 1.327 1.00 95.44 126 LYS A CA 1
ATOM 1036 C C . LYS A 1 126 ? -7.762 11.140 1.073 1.00 95.44 126 LYS A C 1
ATOM 1038 O O . LYS A 1 126 ? -8.452 10.791 2.026 1.00 95.44 126 LYS A O 1
ATOM 1043 N N . GLY A 1 127 ? -8.043 10.814 -0.190 1.00 95.50 127 GLY A N 1
ATOM 1044 C CA . GLY A 1 127 ? -9.190 9.981 -0.559 1.00 95.50 127 GLY A CA 1
ATOM 1045 C C . GLY A 1 127 ? -9.137 8.600 0.099 1.00 95.50 127 GLY A C 1
ATOM 1046 O O . GLY A 1 127 ? -10.117 8.169 0.707 1.00 95.50 127 GLY A O 1
ATOM 1047 N N . THR A 1 128 ? -7.971 7.948 0.067 1.00 96.19 128 THR A N 1
ATOM 1048 C CA . THR A 1 128 ? -7.735 6.666 0.747 1.00 96.19 128 THR A CA 1
ATOM 1049 C C . THR A 1 128 ? -7.945 6.780 2.258 1.00 96.19 128 THR A C 1
ATOM 1051 O O . THR A 1 128 ? -8.637 5.945 2.831 1.00 96.19 128 THR A O 1
ATOM 1054 N N . THR A 1 129 ? -7.431 7.830 2.911 1.00 97.75 129 THR A N 1
ATOM 1055 C CA . THR A 1 129 ? -7.688 8.101 4.336 1.00 97.75 129 THR A CA 1
ATOM 1056 C C . THR A 1 129 ? -9.185 8.202 4.620 1.00 97.75 129 THR A C 1
ATOM 1058 O O . THR A 1 129 ? -9.673 7.515 5.514 1.00 97.75 129 THR A O 1
ATOM 1061 N N . SER A 1 130 ? -9.931 9.012 3.863 1.00 98.00 130 SER A N 1
ATOM 1062 C CA . SER A 1 130 ? -11.377 9.172 4.062 1.00 98.00 130 SER A CA 1
ATOM 1063 C C . SER A 1 130 ? -12.136 7.855 3.888 1.00 98.00 130 SER A C 1
ATOM 1065 O O . SER A 1 130 ? -12.987 7.530 4.716 1.00 98.00 130 SER A O 1
ATOM 1067 N N . ALA A 1 131 ? -11.802 7.069 2.859 1.00 97.88 131 ALA A N 1
ATOM 1068 C CA . ALA A 1 131 ? -12.422 5.768 2.617 1.00 97.88 131 ALA A CA 1
ATOM 1069 C C . ALA A 1 131 ? -12.126 4.770 3.748 1.00 97.88 131 ALA A C 1
ATOM 1071 O O . ALA A 1 131 ? -13.044 4.142 4.272 1.00 97.88 131 ALA A O 1
ATOM 1072 N N . LEU A 1 132 ? -10.864 4.662 4.174 1.00 98.06 132 LEU A N 1
ATOM 1073 C CA . LEU A 1 132 ? -10.469 3.768 5.263 1.00 98.06 132 LEU A CA 1
ATOM 1074 C C . LEU A 1 132 ? -11.118 4.167 6.589 1.00 98.06 132 LEU A C 1
ATOM 1076 O O . LEU A 1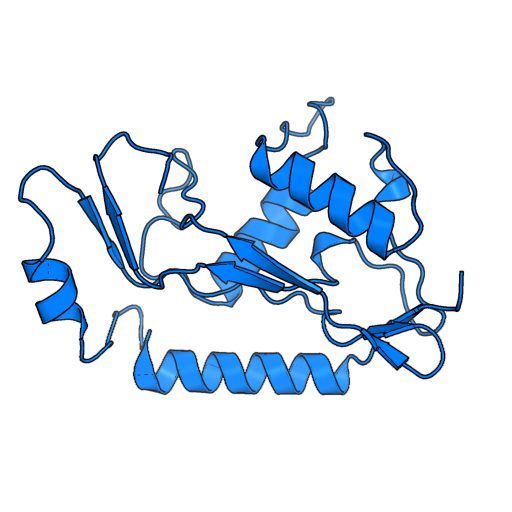 132 ? -11.623 3.303 7.301 1.00 98.06 132 LEU A O 1
ATOM 1080 N N . ARG A 1 133 ? -11.189 5.466 6.905 1.00 97.94 133 ARG A N 1
ATOM 1081 C CA . ARG A 1 133 ? -11.900 5.940 8.101 1.00 97.94 133 ARG A CA 1
ATOM 1082 C C . ARG A 1 133 ? -13.372 5.529 8.092 1.00 97.94 133 ARG A C 1
ATOM 1084 O O . ARG A 1 133 ? -13.875 5.092 9.123 1.00 97.94 133 ARG A O 1
ATOM 1091 N N . LEU A 1 134 ? -14.055 5.631 6.950 1.00 97.25 134 LEU A N 1
ATOM 1092 C CA . LEU A 1 134 ? -15.441 5.172 6.820 1.00 97.25 134 LEU A CA 1
ATOM 1093 C C . LEU A 1 134 ? -15.562 3.659 7.025 1.00 97.25 134 LEU A C 1
ATOM 1095 O O . LEU A 1 134 ? -16.400 3.223 7.811 1.00 97.25 134 LEU A O 1
ATOM 1099 N N . ILE A 1 135 ? -14.700 2.871 6.376 1.00 96.81 135 ILE A N 1
ATOM 1100 C CA . ILE A 1 135 ? -14.695 1.404 6.500 1.00 96.81 135 ILE A CA 1
ATOM 1101 C C . ILE A 1 135 ? -14.462 0.971 7.954 1.00 96.81 135 ILE A C 1
ATOM 1103 O O . ILE A 1 135 ? -15.120 0.050 8.432 1.00 96.81 135 ILE A O 1
ATOM 1107 N N . PHE A 1 136 ? -13.572 1.658 8.673 1.00 96.62 136 PHE A N 1
ATOM 1108 C CA . PHE A 1 136 ? -13.255 1.373 10.074 1.00 96.62 136 PHE A CA 1
ATOM 1109 C C . PHE A 1 136 ? -14.156 2.099 11.089 1.00 96.62 136 PHE A C 1
ATOM 1111 O O . PHE A 1 136 ? -13.871 2.079 12.287 1.00 96.62 136 PHE A O 1
ATOM 1118 N N . GLY A 1 137 ? -15.237 2.746 10.636 1.00 95.50 137 GLY A N 1
ATOM 1119 C CA . GLY A 1 137 ? -16.231 3.387 11.505 1.00 95.50 137 GLY A CA 1
ATOM 1120 C C . GLY A 1 137 ? -15.733 4.603 12.279 1.00 95.50 137 GLY A C 1
ATOM 1121 O O . GLY A 1 137 ? -16.286 4.930 13.325 1.00 95.50 137 GLY A O 1
ATOM 1122 N N . LYS A 1 138 ? -14.695 5.277 11.784 1.00 96.06 138 LYS A N 1
ATOM 1123 C CA . LYS A 1 138 ? -14.103 6.485 12.382 1.00 96.06 138 LYS A CA 1
ATOM 1124 C C . LYS A 1 138 ? -14.744 7.786 11.893 1.00 96.06 138 LYS A C 1
ATOM 1126 O O . LYS A 1 138 ? -14.378 8.864 12.356 1.00 96.06 138 LYS A O 1
ATOM 1131 N N . GLY A 1 139 ? -15.687 7.687 10.953 1.00 95.69 139 GLY A N 1
ATOM 1132 C CA . GLY A 1 139 ? -16.323 8.837 10.314 1.00 95.69 139 GLY A CA 1
ATOM 1133 C C . GLY A 1 139 ? -15.358 9.647 9.443 1.00 95.69 139 GLY A C 1
ATOM 1134 O O . GLY A 1 139 ? -14.160 9.371 9.370 1.00 95.69 139 GLY A O 1
ATOM 1135 N N . LEU A 1 140 ? -15.876 10.660 8.754 1.00 96.31 140 LEU A N 1
ATOM 1136 C CA . LEU A 1 140 ? -15.046 11.585 7.982 1.00 96.31 140 LEU A CA 1
ATOM 1137 C C . LEU A 1 140 ? -14.404 12.629 8.900 1.00 96.31 140 LEU A C 1
ATOM 1139 O O . LEU A 1 140 ? -15.010 13.062 9.874 1.00 96.31 140 LEU A O 1
ATOM 1143 N N . GLY A 1 141 ? -13.190 13.058 8.562 1.00 95.38 141 GLY A N 1
ATOM 1144 C CA . GLY A 1 141 ? -12.493 14.119 9.280 1.00 95.38 141 GLY A CA 1
ATOM 1145 C C . GLY A 1 141 ? -11.023 14.235 8.866 1.00 95.38 141 GLY A C 1
ATOM 1146 O O . GLY A 1 141 ? -10.490 13.302 8.257 1.00 95.38 141 GLY A O 1
ATOM 1147 N N . PRO A 1 142 ? -10.370 15.372 9.165 1.00 95.31 142 PRO A N 1
ATOM 1148 C CA . PRO A 1 142 ? -8.942 15.575 8.922 1.00 95.31 142 PRO A CA 1
ATOM 1149 C C . PRO A 1 142 ? -8.061 15.293 10.154 1.00 95.31 142 PRO A C 1
ATOM 1151 O O . PRO A 1 142 ? -6.843 15.445 10.082 1.00 95.31 142 PRO A O 1
ATOM 1154 N N . ASP A 1 143 ? -8.659 14.961 11.300 1.00 95.75 143 ASP A N 1
ATOM 1155 C CA . ASP A 1 143 ? -7.955 14.767 12.564 1.00 95.75 143 ASP A CA 1
ATOM 1156 C C . ASP A 1 143 ? -7.149 13.459 12.574 1.00 95.75 143 ASP A C 1
ATOM 1158 O O . ASP A 1 143 ? -7.640 12.410 12.162 1.00 95.75 143 ASP A O 1
ATOM 1162 N N . TYR A 1 144 ? -5.918 13.513 13.087 1.00 96.12 144 TYR A N 1
ATOM 1163 C CA . TYR A 1 144 ? -5.037 12.342 13.142 1.00 96.12 144 TYR A CA 1
ATOM 1164 C C . TYR A 1 144 ? -5.534 11.268 14.121 1.00 96.12 144 TYR A C 1
ATOM 1166 O O . TYR A 1 144 ? -5.299 10.084 13.908 1.00 96.12 144 TYR A O 1
ATOM 1174 N N . GLY A 1 145 ? -6.249 11.657 15.185 1.00 96.62 145 GLY A N 1
ATOM 1175 C CA . GLY A 1 145 ? -6.793 10.717 16.173 1.00 96.62 145 GLY A CA 1
ATOM 1176 C C . GLY A 1 145 ? -7.790 9.728 15.560 1.00 96.62 145 GLY A C 1
ATOM 1177 O O . GLY A 1 145 ? -7.735 8.533 15.844 1.00 96.62 145 GLY A O 1
ATOM 1178 N N . GLY A 1 146 ? -8.637 10.198 14.642 1.00 96.44 146 GLY A N 1
ATOM 1179 C CA . GLY A 1 146 ? -9.578 9.382 13.875 1.00 96.44 146 GLY A CA 1
ATOM 1180 C C . GLY A 1 146 ? -8.932 8.412 12.881 1.00 96.44 146 GLY A C 1
ATOM 1181 O O . GLY A 1 146 ? -9.642 7.659 12.222 1.00 96.44 146 GLY A O 1
ATOM 1182 N N . GLU A 1 147 ? -7.604 8.395 12.767 1.00 97.81 147 GLU A N 1
ATOM 1183 C CA . GLU A 1 147 ? -6.850 7.481 11.902 1.00 97.81 147 GLU A CA 1
ATOM 1184 C C . GLU A 1 147 ? -6.300 6.264 12.661 1.00 97.81 147 GLU A C 1
ATOM 1186 O O . GLU A 1 147 ? -5.582 5.451 12.082 1.00 97.81 147 GLU A O 1
ATOM 1191 N N . TRP A 1 148 ? -6.666 6.100 13.935 1.00 98.19 148 TRP A N 1
ATOM 1192 C CA . TRP A 1 148 ? -6.281 4.958 14.763 1.00 98.19 148 TRP A CA 1
ATOM 1193 C C . TRP A 1 148 ? -7.477 4.055 15.059 1.00 98.19 148 TRP A C 1
ATOM 1195 O O . TRP A 1 148 ? -8.534 4.500 15.519 1.00 98.19 148 TRP A O 1
ATOM 1205 N N . VAL A 1 149 ? -7.312 2.761 14.801 1.00 97.31 149 VAL A N 1
ATOM 1206 C CA . VAL A 1 149 ? -8.286 1.704 15.075 1.00 97.31 149 VAL A CA 1
ATOM 1207 C C . VAL A 1 149 ? -7.862 0.978 16.341 1.00 97.31 149 VAL A C 1
ATOM 1209 O O . VAL A 1 149 ? -6.721 0.556 16.447 1.00 97.31 149 VAL A O 1
ATOM 1212 N N . SER A 1 150 ? -8.785 0.824 17.288 1.00 97.31 150 SER A N 1
ATOM 1213 C CA . SER A 1 150 ? -8.584 0.026 18.499 1.00 97.31 150 SER A CA 1
ATOM 1214 C C . SER A 1 150 ? -9.262 -1.323 18.271 1.00 97.31 150 SER A C 1
ATOM 1216 O O . SER A 1 150 ? -10.497 -1.372 18.313 1.00 97.31 150 SER A O 1
ATOM 1218 N N . PRO A 1 151 ? -8.513 -2.383 17.928 1.00 96.94 151 PRO A N 1
ATOM 1219 C CA . PRO A 1 151 ? -9.105 -3.697 17.755 1.00 96.94 151 PRO A CA 1
ATOM 1220 C C . PRO A 1 151 ? -9.573 -4.255 19.104 1.00 96.94 151 PRO A C 1
ATOM 1222 O O . PRO A 1 151 ? -9.097 -3.857 20.164 1.00 96.94 151 PRO A O 1
ATOM 1225 N N . ALA A 1 152 ? -10.509 -5.199 19.069 1.00 96.94 152 ALA A N 1
ATOM 1226 C CA . ALA A 1 152 ? -10.947 -5.928 20.254 1.00 96.94 152 ALA A CA 1
ATOM 1227 C C . ALA A 1 152 ? -9.875 -6.906 20.764 1.00 96.94 152 ALA A C 1
ATOM 1229 O O . ALA A 1 152 ? -9.921 -7.311 21.923 1.00 96.94 152 ALA A O 1
ATOM 1230 N N . ASN A 1 153 ? -8.916 -7.282 19.912 1.00 95.31 153 ASN A N 1
ATOM 1231 C CA . ASN A 1 153 ? -7.750 -8.075 20.273 1.00 95.31 153 ASN A CA 1
ATOM 1232 C C . ASN A 1 153 ? -6.452 -7.342 19.886 1.00 95.31 153 ASN A C 1
ATOM 1234 O O . ASN A 1 153 ? -6.170 -7.126 18.710 1.00 95.31 153 ASN A O 1
ATOM 1238 N N . GLY A 1 154 ? -5.637 -7.006 20.885 1.00 91.44 154 GLY A N 1
ATOM 1239 C CA . GLY A 1 154 ? -4.316 -6.410 20.685 1.00 91.44 154 GLY A CA 1
ATOM 1240 C C . GLY A 1 154 ? -4.296 -4.882 20.688 1.00 91.44 154 GLY A C 1
ATOM 1241 O O . GLY A 1 154 ? -5.223 -4.226 21.160 1.00 91.44 154 GLY A O 1
ATOM 1242 N N . GLU A 1 155 ? -3.193 -4.333 20.187 1.00 95.56 155 GLU A N 1
ATOM 1243 C CA . GLU A 1 155 ? -2.884 -2.905 20.272 1.00 95.56 155 GLU A CA 1
ATOM 1244 C C . GLU A 1 155 ? -3.552 -2.078 19.166 1.00 95.56 155 GLU A C 1
ATOM 1246 O O . GLU A 1 155 ? -3.812 -2.589 18.069 1.00 95.56 155 GLU A O 1
ATOM 1251 N N . PRO A 1 156 ? -3.800 -0.777 19.408 1.00 97.38 156 PRO A N 1
ATOM 1252 C CA . PRO A 1 156 ? -4.257 0.125 18.367 1.00 97.38 156 PRO A CA 1
ATOM 1253 C C . PRO A 1 156 ? -3.303 0.171 17.169 1.00 97.38 156 PRO A C 1
ATOM 1255 O O . PRO A 1 156 ? -2.087 0.260 17.329 1.00 97.38 156 PRO A O 1
ATOM 1258 N N . PHE A 1 157 ? -3.863 0.203 15.962 1.00 97.75 157 PHE A N 1
ATOM 1259 C CA . PHE A 1 157 ? -3.102 0.336 14.721 1.00 97.75 157 PHE A CA 1
ATOM 1260 C C . PHE A 1 157 ? -3.605 1.519 13.895 1.00 97.75 157 PHE A C 1
ATOM 1262 O O . PHE A 1 157 ? -4.784 1.882 13.929 1.00 97.75 157 PHE A O 1
ATOM 1269 N N . HIS A 1 158 ? -2.707 2.145 13.139 1.00 98.38 158 HIS A N 1
ATOM 1270 C CA . HIS A 1 158 ? -3.082 3.218 12.224 1.00 98.38 158 HIS A CA 1
ATOM 1271 C C . HIS A 1 158 ? -3.775 2.626 10.986 1.00 98.38 158 HIS A C 1
ATOM 1273 O O . HIS A 1 158 ? -3.343 1.601 10.472 1.00 98.38 158 HIS A O 1
ATOM 1279 N N . ILE A 1 159 ? -4.809 3.277 10.447 1.00 98.25 159 ILE A N 1
ATOM 1280 C CA . ILE A 1 159 ? -5.634 2.766 9.329 1.00 98.25 159 ILE A CA 1
ATOM 1281 C C . ILE A 1 159 ? -4.829 2.306 8.101 1.00 98.25 159 ILE A C 1
ATOM 1283 O O . ILE A 1 159 ? -5.272 1.419 7.376 1.00 98.25 159 ILE A O 1
ATOM 1287 N N . PHE A 1 160 ? -3.644 2.883 7.865 1.00 98.25 160 PHE A N 1
ATOM 1288 C CA . PHE A 1 160 ? -2.767 2.475 6.760 1.00 98.25 160 PHE A CA 1
ATOM 1289 C C . PHE A 1 160 ? -2.072 1.124 6.976 1.00 98.25 160 PHE A C 1
ATOM 1291 O O . PHE A 1 160 ? -1.530 0.567 6.026 1.00 98.25 160 PHE A O 1
ATOM 1298 N N . ASP A 1 161 ? -2.126 0.576 8.182 1.00 98.06 161 ASP A N 1
ATOM 1299 C CA . ASP A 1 161 ? -1.649 -0.769 8.496 1.00 98.06 161 ASP A CA 1
ATOM 1300 C C . ASP A 1 161 ? -2.735 -1.846 8.332 1.00 98.06 161 ASP A C 1
ATOM 1302 O O . ASP A 1 161 ? -2.444 -3.037 8.307 1.00 98.06 161 ASP A O 1
ATOM 1306 N N . GLY A 1 162 ? -4.000 -1.433 8.185 1.00 97.88 162 GLY A N 1
ATOM 1307 C CA . GLY A 1 162 ? -5.153 -2.328 8.038 1.00 97.88 162 GLY A CA 1
ATOM 1308 C C . GLY A 1 162 ? -5.592 -2.579 6.595 1.00 97.88 162 GLY A C 1
ATOM 1309 O O . GLY A 1 162 ? -6.709 -3.045 6.369 1.00 97.88 162 GLY A O 1
ATOM 1310 N N . PHE A 1 163 ? -4.784 -2.207 5.599 1.00 98.31 163 PHE A N 1
ATOM 1311 C CA . PHE A 1 163 ? -5.157 -2.323 4.187 1.00 98.31 163 PHE A CA 1
ATOM 1312 C C . PHE A 1 163 ? -3.977 -2.721 3.299 1.00 98.31 163 PHE A C 1
ATOM 1314 O O . PHE A 1 163 ? -2.814 -2.641 3.699 1.00 98.31 163 PHE A O 1
ATOM 1321 N N . ALA A 1 164 ? -4.294 -3.132 2.074 1.00 97.81 164 ALA A N 1
ATOM 1322 C CA . ALA A 1 164 ? -3.324 -3.312 1.006 1.00 97.81 164 ALA A CA 1
ATOM 1323 C C . ALA A 1 164 ? -3.529 -2.256 -0.089 1.00 97.81 164 ALA A C 1
ATOM 1325 O O . ALA A 1 164 ? -4.666 -1.968 -0.472 1.00 97.81 164 ALA A O 1
ATOM 1326 N N . LEU A 1 165 ? -2.430 -1.716 -0.618 1.00 95.38 165 LEU A N 1
ATOM 1327 C CA . LEU A 1 165 ? -2.425 -0.901 -1.835 1.00 95.38 165 LEU A CA 1
ATOM 1328 C C . LEU A 1 165 ? -1.722 -1.692 -2.931 1.00 95.38 165 LEU A C 1
ATOM 1330 O O . LEU A 1 165 ? -0.512 -1.918 -2.863 1.00 95.38 165 LEU A O 1
ATOM 1334 N N . VAL A 1 166 ? -2.485 -2.080 -3.944 1.00 92.25 166 VAL A N 1
ATOM 1335 C CA . VAL A 1 166 ? -1.976 -2.775 -5.127 1.00 92.25 166 VAL A CA 1
ATOM 1336 C C . VAL A 1 166 ? -2.037 -1.828 -6.313 1.00 92.25 166 VAL A C 1
ATOM 1338 O O . VAL A 1 166 ? -3.003 -1.081 -6.467 1.00 92.25 166 VAL A O 1
ATOM 1341 N N . ASN A 1 167 ? -1.018 -1.849 -7.161 1.00 87.44 167 ASN A N 1
ATOM 1342 C CA . ASN A 1 167 ? -1.063 -1.104 -8.411 1.00 87.44 167 ASN A CA 1
ATOM 1343 C C . ASN A 1 167 ? -1.743 -1.977 -9.470 1.00 87.44 167 ASN A C 1
ATOM 1345 O O . ASN A 1 167 ? -1.491 -3.181 -9.544 1.00 87.44 167 ASN A O 1
ATOM 1349 N N . ARG A 1 168 ? -2.586 -1.377 -10.315 1.00 85.81 168 ARG A N 1
ATOM 1350 C CA . ARG A 1 168 ? -3.193 -2.058 -11.469 1.00 85.81 168 ARG A CA 1
ATOM 1351 C C . ARG A 1 168 ? -2.121 -2.626 -12.400 1.00 85.81 168 ARG A C 1
ATOM 1353 O O . ARG A 1 168 ? -2.331 -3.674 -13.002 1.00 85.81 168 ARG A O 1
ATOM 1360 N N . LEU A 1 169 ? -1.000 -1.918 -12.521 1.00 88.81 169 LEU A N 1
ATOM 1361 C CA . LEU A 1 169 ? 0.154 -2.314 -13.315 1.00 88.81 169 LEU A CA 1
ATOM 1362 C C . LEU A 1 169 ? 1.380 -2.448 -12.413 1.00 88.81 169 LEU A C 1
ATOM 1364 O O . LEU A 1 169 ? 1.617 -1.613 -11.542 1.00 88.81 169 LEU A O 1
ATOM 1368 N N . LEU A 1 170 ? 2.169 -3.495 -12.646 1.00 90.69 170 LEU A N 1
ATOM 1369 C CA . LEU A 1 170 ? 3.419 -3.725 -11.922 1.00 90.69 170 LEU A CA 1
ATOM 1370 C C . LEU A 1 170 ? 4.533 -2.764 -12.357 1.00 90.69 170 LEU A C 1
ATOM 1372 O O . LEU A 1 170 ? 5.357 -2.346 -11.545 1.00 90.69 170 LEU A O 1
ATOM 1376 N N . CYS A 1 171 ? 4.557 -2.451 -13.651 1.00 92.00 171 CYS A N 1
ATOM 1377 C CA . CYS A 1 171 ? 5.453 -1.480 -14.255 1.00 92.00 171 CYS A CA 1
ATOM 1378 C C . CYS A 1 171 ? 4.627 -0.320 -14.801 1.00 92.00 171 CYS A C 1
ATOM 1380 O O . CYS A 1 171 ? 3.481 -0.504 -15.212 1.00 92.00 171 CYS A O 1
ATOM 1382 N N . TYR A 1 172 ? 5.232 0.855 -14.848 1.00 88.94 172 TYR A N 1
ATOM 1383 C CA . TYR A 1 172 ? 4.612 2.059 -15.370 1.00 88.94 172 TYR A CA 1
ATOM 1384 C C . TYR A 1 172 ? 5.421 2.631 -16.535 1.00 88.94 172 TYR A C 1
ATOM 1386 O O . TYR A 1 172 ? 6.647 2.538 -16.556 1.00 88.94 172 TYR A O 1
ATOM 1394 N N . ALA A 1 173 ? 4.723 3.246 -17.487 1.00 89.12 173 ALA A N 1
ATOM 1395 C CA . ALA A 1 173 ? 5.315 3.996 -18.582 1.00 89.12 173 ALA A CA 1
ATOM 1396 C C . ALA A 1 173 ? 4.601 5.341 -18.730 1.00 89.12 173 ALA A C 1
ATOM 1398 O O . ALA A 1 173 ? 3.380 5.381 -18.887 1.00 89.12 173 ALA A O 1
ATOM 1399 N N . GLY A 1 174 ? 5.353 6.437 -18.731 1.00 85.81 174 GLY A N 1
ATOM 1400 C CA . GLY A 1 174 ? 4.786 7.766 -18.937 1.00 85.81 174 GLY A CA 1
ATOM 1401 C C . GLY A 1 174 ? 5.840 8.850 -19.036 1.00 85.81 174 GLY A C 1
ATOM 1402 O O . GLY A 1 174 ? 7.034 8.573 -18.977 1.00 85.81 174 GLY A O 1
ATOM 1403 N N . LEU A 1 175 ? 5.404 10.096 -19.209 1.00 83.62 175 LEU A N 1
ATOM 1404 C CA . LEU A 1 175 ? 6.321 11.221 -19.376 1.00 83.62 175 LEU A CA 1
ATOM 1405 C C . LEU A 1 175 ? 7.280 11.345 -18.176 1.00 83.62 175 LEU A C 1
ATOM 1407 O O . LEU A 1 175 ? 6.847 11.137 -17.036 1.00 83.62 175 LEU A O 1
ATOM 1411 N N . PRO A 1 176 ? 8.546 11.746 -18.391 1.00 73.62 176 PRO A N 1
ATOM 1412 C CA . PRO A 1 176 ? 9.534 11.845 -17.317 1.00 73.62 176 PRO A CA 1
ATOM 1413 C C . PRO A 1 176 ? 9.093 12.714 -16.135 1.00 73.62 176 PRO A C 1
ATOM 1415 O O . PRO A 1 176 ? 9.305 12.361 -14.972 1.00 73.62 176 PRO A O 1
ATOM 1418 N N . GLU A 1 177 ? 8.387 13.807 -16.433 1.00 67.88 177 GLU A N 1
ATOM 1419 C CA . GLU A 1 177 ? 7.844 14.745 -15.445 1.00 67.88 177 GLU A CA 1
ATOM 1420 C C . GLU A 1 177 ? 6.425 14.395 -14.970 1.00 67.88 177 GLU A C 1
ATOM 1422 O O . GLU A 1 177 ? 5.863 15.058 -14.091 1.00 67.88 177 GLU A O 1
ATOM 1427 N N . GLY A 1 178 ? 5.827 13.334 -15.511 1.00 61.16 178 GLY A N 1
ATOM 1428 C CA . GLY A 1 178 ? 4.518 12.843 -15.108 1.00 61.16 178 GLY A CA 1
ATOM 1429 C C . GLY A 1 178 ? 4.542 12.288 -13.682 1.00 61.16 178 GLY A C 1
ATOM 1430 O O . GLY A 1 178 ? 5.291 11.358 -13.366 1.00 61.16 178 GLY A O 1
ATOM 1431 N N . SER A 1 179 ? 3.703 12.867 -12.816 1.00 53.50 179 SER A N 1
ATOM 1432 C CA . SER A 1 179 ? 3.267 12.235 -11.558 1.00 53.50 179 SER A CA 1
ATOM 1433 C C . SER A 1 179 ? 2.028 11.367 -11.744 1.00 53.50 179 SER A C 1
ATOM 1435 O O . SER A 1 179 ? 1.731 10.596 -10.844 1.00 53.50 179 SER A O 1
ATOM 1437 N N . ASN A 1 180 ? 1.315 11.535 -12.867 1.00 46.88 180 ASN A N 1
ATOM 1438 C CA . ASN A 1 180 ? 0.130 10.756 -13.212 1.00 46.88 180 ASN A CA 1
ATOM 1439 C C . ASN A 1 180 ? 0.594 9.415 -13.751 1.00 46.88 180 ASN A C 1
ATOM 1441 O O . ASN A 1 180 ? 0.685 9.217 -14.969 1.00 46.88 180 ASN A O 1
ATOM 1445 N N . GLY A 1 181 ? 1.023 8.550 -12.852 1.00 44.06 181 GLY A N 1
ATOM 1446 C CA . GLY A 1 181 ? 1.551 7.284 -13.269 1.00 44.06 181 GLY A CA 1
ATOM 1447 C C . GLY A 1 181 ? 1.440 6.214 -12.271 1.00 44.06 181 GLY A C 1
ATOM 1448 O O . GLY A 1 181 ? 1.765 6.488 -11.100 1.00 44.06 181 GLY A O 1
#

Radius of gyration: 17.25 Å; chains: 1; bounding box: 39×38×47 Å